Protein AF-A0A8J6BDH9-F1 (afdb_monomer_lite)

Structure (mmCIF, N/CA/C/O backbone):
data_AF-A0A8J6BDH9-F1
#
_entry.id   AF-A0A8J6BDH9-F1
#
loop_
_atom_site.group_PDB
_atom_site.id
_atom_site.type_symbol
_atom_site.label_atom_id
_atom_site.label_alt_id
_atom_site.label_comp_id
_atom_site.label_asym_id
_atom_site.label_entity_id
_atom_site.label_seq_id
_atom_site.pdbx_PDB_ins_code
_atom_site.Cartn_x
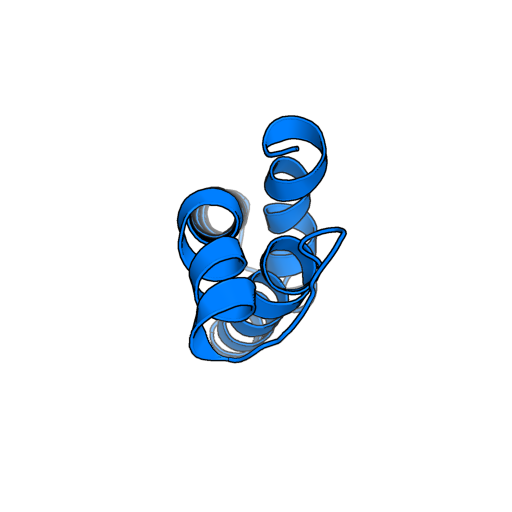_atom_site.Cartn_y
_atom_site.Cartn_z
_atom_site.occupancy
_atom_site.B_iso_or_equiv
_atom_site.auth_seq_id
_atom_site.auth_comp_id
_atom_site.auth_asym_id
_atom_site.auth_atom_id
_atom_site.pdbx_PDB_model_num
ATOM 1 N N . VAL A 1 1 ? -5.892 10.041 10.149 1.00 83.75 1 VAL A N 1
ATOM 2 C CA . VAL A 1 1 ? -5.227 8.748 9.852 1.00 83.75 1 VAL A CA 1
ATOM 3 C C . VAL A 1 1 ? -5.014 8.496 8.362 1.00 83.75 1 VAL A C 1
ATOM 5 O O . VAL A 1 1 ? -3.882 8.225 7.996 1.00 83.75 1 VAL A O 1
ATOM 8 N N . HIS A 1 2 ? -6.024 8.634 7.485 1.00 92.75 2 HIS A N 1
ATOM 9 C CA . HIS A 1 2 ? -5.884 8.280 6.058 1.00 92.75 2 HIS A CA 1
ATOM 10 C C . HIS A 1 2 ? -4.691 8.955 5.361 1.00 92.75 2 HIS A C 1
ATOM 12 O O . HIS A 1 2 ? -3.873 8.261 4.781 1.00 92.75 2 HIS A O 1
ATOM 18 N N . ILE A 1 3 ? -4.523 10.276 5.488 1.00 96.44 3 ILE A N 1
ATOM 19 C CA . ILE A 1 3 ? -3.401 10.987 4.846 1.00 96.44 3 ILE A CA 1
ATOM 20 C C . ILE A 1 3 ? -2.032 10.585 5.409 1.00 96.44 3 ILE A C 1
ATOM 22 O O . ILE A 1 3 ? -1.071 10.520 4.659 1.00 96.44 3 ILE A O 1
ATOM 26 N N . GLN A 1 4 ? -1.927 10.304 6.708 1.00 96.38 4 GLN A N 1
ATOM 27 C CA . GLN A 1 4 ? -0.646 9.957 7.339 1.00 96.38 4 GLN A CA 1
ATOM 28 C C . GLN A 1 4 ? -0.189 8.538 6.988 1.00 96.38 4 GLN A C 1
ATOM 30 O O . GLN A 1 4 ? 1.007 8.290 6.919 1.00 96.38 4 GLN A O 1
ATOM 35 N N . ASN A 1 5 ? -1.140 7.627 6.760 1.00 96.19 5 ASN A N 1
ATOM 36 C CA . ASN A 1 5 ? -0.845 6.219 6.523 1.00 96.19 5 ASN A CA 1
ATOM 37 C C . ASN A 1 5 ? -1.071 5.826 5.061 1.00 96.19 5 ASN A C 1
ATOM 39 O O . ASN A 1 5 ? -0.142 5.395 4.397 1.00 96.19 5 ASN A O 1
ATOM 43 N N . ALA A 1 6 ? -2.278 5.996 4.518 1.00 96.31 6 ALA A N 1
ATOM 44 C CA . ALA A 1 6 ? -2.634 5.470 3.196 1.00 96.31 6 ALA A CA 1
ATOM 45 C C . ALA A 1 6 ? -1.823 6.088 2.043 1.00 96.31 6 ALA A C 1
ATOM 47 O O . ALA A 1 6 ? -1.659 5.451 1.007 1.00 96.31 6 ALA A O 1
ATOM 48 N N . THR A 1 7 ? -1.264 7.289 2.223 1.00 97.69 7 THR A N 1
ATOM 49 C CA . THR A 1 7 ? -0.345 7.904 1.245 1.00 97.69 7 THR A CA 1
ATOM 50 C C . THR A 1 7 ? 0.969 7.130 1.099 1.00 97.69 7 THR A C 1
ATOM 52 O O . THR A 1 7 ? 1.583 7.173 0.037 1.00 97.69 7 THR A O 1
ATOM 55 N N . LEU A 1 8 ? 1.373 6.371 2.122 1.00 98.00 8 LEU A N 1
ATOM 56 C CA . LEU A 1 8 ? 2.580 5.540 2.126 1.00 98.00 8 LEU A CA 1
ATOM 57 C C . LEU A 1 8 ? 2.359 4.161 1.477 1.00 98.00 8 LEU A C 1
ATOM 59 O O . LEU A 1 8 ? 3.326 3.478 1.142 1.00 98.00 8 LEU A O 1
ATOM 63 N N . ALA A 1 9 ? 1.104 3.749 1.261 1.00 98.31 9 ALA A N 1
ATOM 64 C CA . ALA A 1 9 ? 0.759 2.422 0.743 1.00 98.31 9 ALA A CA 1
ATOM 65 C C . ALA A 1 9 ? 1.348 2.143 -0.646 1.00 98.31 9 ALA A C 1
ATOM 67 O O . ALA A 1 9 ? 1.711 1.006 -0.939 1.00 98.31 9 ALA A O 1
ATOM 68 N N . GLY A 1 10 ? 1.493 3.174 -1.484 1.00 98.31 10 GLY A N 1
ATOM 69 C CA . GLY A 1 10 ? 2.128 3.034 -2.794 1.00 98.31 10 GLY A CA 1
ATOM 70 C C . GLY A 1 10 ? 3.577 2.557 -2.696 1.00 98.31 10 GLY A C 1
ATO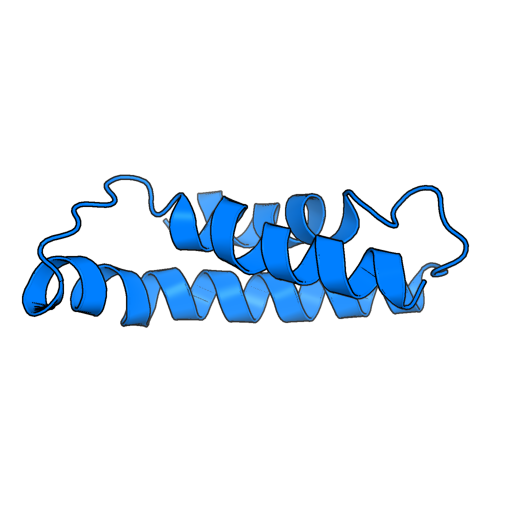M 71 O O . GLY A 1 10 ? 3.959 1.658 -3.435 1.00 98.31 10 GLY A O 1
ATOM 72 N N . GLY A 1 11 ? 4.347 3.082 -1.736 1.00 98.00 11 GLY A N 1
ATOM 73 C CA . GLY A 1 11 ? 5.730 2.659 -1.496 1.00 98.00 11 GLY A CA 1
ATOM 74 C C . GLY A 1 11 ? 5.835 1.200 -1.051 1.00 98.00 11 GLY A C 1
ATOM 75 O O . GLY A 1 11 ? 6.719 0.481 -1.503 1.00 98.00 11 GLY A O 1
ATOM 76 N N . VAL A 1 12 ? 4.892 0.736 -0.225 1.00 98.50 12 VAL A N 1
ATOM 77 C CA . VAL A 1 12 ? 4.806 -0.681 0.161 1.00 98.50 12 VAL A CA 1
ATOM 78 C C . VAL A 1 12 ? 4.464 -1.555 -1.052 1.00 98.50 12 VAL A C 1
ATOM 80 O O . VAL A 1 12 ? 5.098 -2.585 -1.260 1.00 98.50 12 VAL A O 1
ATOM 83 N N . ALA A 1 13 ? 3.494 -1.136 -1.871 1.00 98.38 13 ALA A N 1
ATOM 84 C CA . ALA A 1 13 ? 3.009 -1.917 -3.007 1.00 98.38 13 ALA A CA 1
ATOM 85 C C . ALA A 1 13 ? 4.006 -2.029 -4.168 1.00 98.38 13 ALA A C 1
ATOM 87 O O . ALA A 1 13 ? 3.977 -3.021 -4.882 1.00 98.38 13 ALA A O 1
ATOM 88 N N . VAL A 1 14 ? 4.898 -1.0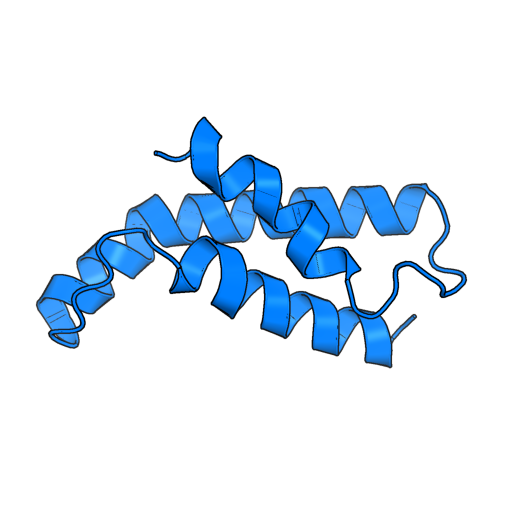59 -4.371 1.00 97.94 14 VAL A N 1
ATOM 89 C CA . VAL A 1 14 ? 5.952 -1.187 -5.396 1.00 97.94 14 VAL A CA 1
ATOM 90 C C . VAL A 1 14 ? 7.189 -1.928 -4.891 1.00 97.94 14 VAL A C 1
ATOM 92 O O . VAL A 1 14 ? 8.056 -2.244 -5.694 1.00 97.94 14 VAL A O 1
ATOM 95 N N . GLY A 1 15 ? 7.292 -2.226 -3.591 1.00 97.62 15 GLY A N 1
ATOM 96 C CA . GLY A 1 15 ? 8.536 -2.692 -2.967 1.00 97.62 15 GLY A CA 1
ATOM 97 C C . GLY A 1 15 ? 9.181 -3.915 -3.631 1.00 97.62 15 GLY A C 1
ATOM 98 O O . GLY A 1 15 ? 10.402 -3.976 -3.709 1.00 97.62 15 GLY A O 1
ATOM 99 N N . THR A 1 16 ? 8.386 -4.861 -4.138 1.00 97.38 16 THR A N 1
ATOM 100 C CA . THR A 1 16 ? 8.888 -6.084 -4.795 1.00 97.38 16 THR A CA 1
ATOM 101 C C . THR A 1 16 ? 9.296 -5.876 -6.254 1.00 97.38 16 THR A C 1
ATOM 103 O O . THR A 1 16 ? 10.109 -6.639 -6.753 1.00 97.38 16 THR A O 1
ATOM 106 N N . CYS A 1 17 ? 8.729 -4.886 -6.944 1.00 96.69 17 CYS A N 1
ATOM 107 C CA . CYS A 1 17 ? 8.932 -4.672 -8.381 1.00 96.69 17 CYS A CA 1
ATOM 108 C C . CYS A 1 17 ? 9.590 -3.322 -8.704 1.00 96.69 17 CYS A C 1
ATOM 110 O O . CYS A 1 17 ? 9.605 -2.904 -9.860 1.00 96.69 17 CYS A O 1
ATOM 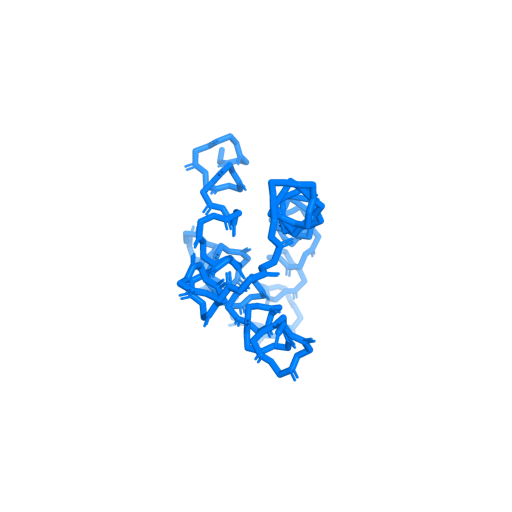112 N N . ALA A 1 18 ? 10.084 -2.601 -7.696 1.00 96.50 18 ALA A N 1
ATOM 113 C CA . ALA A 1 18 ? 10.632 -1.256 -7.861 1.00 96.50 18 ALA A CA 1
ATOM 114 C C . ALA A 1 18 ? 11.935 -1.238 -8.677 1.00 96.50 18 ALA A C 1
ATOM 116 O O . ALA A 1 18 ? 12.218 -0.246 -9.344 1.00 96.50 18 ALA A O 1
ATOM 117 N N . ASP A 1 19 ? 12.717 -2.316 -8.625 1.00 95.81 19 ASP A N 1
ATOM 118 C CA . ASP A 1 19 ? 13.939 -2.534 -9.405 1.00 95.81 19 ASP A CA 1
ATOM 119 C C . ASP A 1 19 ? 13.682 -3.236 -10.753 1.00 95.81 19 ASP A C 1
ATOM 121 O O . ASP A 1 19 ? 14.599 -3.382 -11.562 1.00 95.81 19 ASP A O 1
ATOM 125 N N . MET A 1 20 ? 12.435 -3.635 -11.020 1.00 96.56 20 MET A N 1
ATOM 126 C CA . MET A 1 20 ? 12.009 -4.290 -12.259 1.00 96.56 20 MET A CA 1
ATOM 127 C C . MET A 1 20 ? 11.535 -3.270 -13.307 1.00 96.56 20 MET A C 1
ATOM 129 O O . MET A 1 20 ? 11.284 -2.097 -13.015 1.00 96.56 20 MET A O 1
ATOM 133 N N . ASN A 1 21 ? 11.375 -3.704 -14.561 1.00 94.88 21 ASN A N 1
ATOM 134 C CA . ASN A 1 21 ? 11.026 -2.819 -15.678 1.00 94.88 21 ASN A CA 1
ATOM 135 C C . ASN A 1 21 ? 9.513 -2.519 -15.777 1.00 94.88 21 ASN A C 1
ATOM 137 O O . ASN A 1 21 ? 8.896 -2.695 -16.826 1.00 94.88 21 ASN A O 1
ATOM 141 N N . ILE A 1 22 ? 8.910 -2.020 -14.694 1.00 96.25 22 ILE A N 1
ATOM 142 C CA . ILE A 1 22 ? 7.476 -1.668 -14.635 1.00 96.25 22 ILE A CA 1
ATOM 143 C C . ILE A 1 22 ? 7.137 -0.328 -15.312 1.00 96.25 22 ILE A C 1
ATOM 145 O O . ILE A 1 22 ? 5.971 -0.020 -15.573 1.00 96.25 22 ILE A O 1
ATOM 149 N N . GLY A 1 23 ? 8.157 0.494 -15.575 1.00 96.88 23 GLY A N 1
ATOM 150 C CA . GLY A 1 23 ? 8.029 1.843 -16.120 1.00 96.88 23 GLY A CA 1
ATOM 151 C C . GLY A 1 23 ? 7.281 2.840 -15.207 1.00 96.88 23 GLY A C 1
ATOM 152 O O . GLY A 1 23 ? 6.604 2.462 -14.247 1.00 96.88 23 GLY A O 1
ATOM 153 N N . PRO A 1 24 ? 7.348 4.152 -15.504 1.00 96.75 24 PRO A N 1
ATOM 154 C CA . PRO A 1 24 ? 6.725 5.177 -14.659 1.00 96.75 24 PRO A CA 1
ATOM 155 C C . PRO A 1 24 ? 5.197 5.061 -14.580 1.00 96.75 24 PRO A C 1
ATOM 157 O O . PRO A 1 24 ? 4.605 5.268 -13.524 1.00 96.75 24 PRO A O 1
ATOM 160 N N . PHE A 1 25 ? 4.545 4.711 -15.693 1.00 97.31 25 PHE A N 1
ATOM 161 C CA . PHE A 1 25 ? 3.088 4.581 -15.743 1.00 97.31 25 PHE A CA 1
ATOM 162 C C . PHE A 1 25 ? 2.586 3.376 -14.936 1.00 97.31 25 PHE A C 1
ATOM 164 O O . PHE A 1 25 ? 1.613 3.509 -14.195 1.00 97.31 25 PHE A O 1
ATOM 171 N N . GLY A 1 26 ? 3.287 2.236 -15.003 1.00 96.81 26 GLY A N 1
ATOM 172 C CA . GLY A 1 26 ? 2.988 1.069 -14.172 1.00 96.81 26 GLY A CA 1
ATOM 173 C C . GLY A 1 26 ? 3.127 1.386 -12.682 1.00 96.81 26 GLY A C 1
ATOM 174 O O . GLY A 1 26 ? 2.203 1.127 -11.911 1.00 96.81 26 GLY A O 1
ATOM 175 N N . ALA A 1 27 ? 4.216 2.056 -12.289 1.00 97.81 27 ALA A N 1
ATOM 176 C CA . ALA A 1 27 ? 4.425 2.499 -10.909 1.00 97.81 27 ALA A CA 1
ATOM 177 C C . ALA A 1 27 ? 3.308 3.437 -10.405 1.00 97.81 27 ALA A C 1
ATOM 179 O O . ALA A 1 27 ? 2.814 3.268 -9.288 1.00 97.81 27 ALA A O 1
ATOM 180 N N . MET A 1 28 ? 2.857 4.390 -11.234 1.00 98.31 28 MET A N 1
ATOM 181 C CA . MET A 1 28 ? 1.735 5.274 -10.888 1.00 98.31 28 MET A CA 1
ATOM 182 C C . MET A 1 28 ? 0.426 4.503 -10.686 1.00 98.31 28 MET A C 1
ATOM 184 O O . MET A 1 28 ? -0.298 4.787 -9.732 1.00 98.31 28 MET A O 1
ATOM 188 N N . ILE A 1 29 ? 0.124 3.520 -11.542 1.00 98.06 29 ILE A N 1
ATOM 189 C CA . ILE A 1 29 ? -1.083 2.690 -11.405 1.00 98.06 29 ILE A CA 1
ATOM 190 C C . ILE A 1 29 ? -1.036 1.876 -10.109 1.00 98.06 29 ILE A C 1
ATOM 192 O O . ILE A 1 29 ? -2.015 1.877 -9.359 1.00 98.06 29 ILE A O 1
ATOM 196 N N . ILE A 1 30 ? 0.092 1.220 -9.812 1.00 98.12 30 ILE A N 1
ATOM 197 C CA . ILE A 1 30 ? 0.259 0.430 -8.581 1.00 98.12 30 ILE A CA 1
ATOM 198 C C . ILE A 1 30 ? 0.041 1.320 -7.353 1.00 98.12 30 ILE A C 1
ATOM 200 O O . ILE A 1 30 ? -0.753 0.977 -6.474 1.00 98.12 30 ILE A O 1
ATOM 204 N N . GLY A 1 31 ? 0.679 2.494 -7.317 1.00 98.25 31 GLY A N 1
ATOM 205 C CA . GLY A 1 31 ? 0.526 3.452 -6.224 1.00 98.25 31 GLY A CA 1
ATOM 206 C C . GLY A 1 31 ? -0.909 3.963 -6.060 1.00 98.25 31 GLY A C 1
ATOM 207 O O . GLY A 1 31 ? -1.423 4.006 -4.940 1.00 98.25 31 GLY A O 1
ATOM 208 N N . PHE A 1 32 ? -1.581 4.296 -7.165 1.00 98.50 32 PHE A N 1
ATOM 209 C CA . PHE A 1 32 ? -2.972 4.755 -7.166 1.00 98.50 32 PHE A CA 1
ATOM 210 C C . PHE A 1 32 ? -3.925 3.697 -6.590 1.00 98.50 32 PHE A C 1
ATOM 212 O O . PHE A 1 32 ? -4.715 3.993 -5.689 1.00 98.50 32 PHE A O 1
ATOM 219 N N . LEU A 1 33 ? -3.814 2.448 -7.054 1.00 98.44 33 LEU A N 1
ATOM 220 C CA . LEU A 1 33 ? -4.639 1.343 -6.564 1.00 98.44 33 LEU A CA 1
ATOM 221 C C . LEU A 1 33 ? -4.349 1.023 -5.091 1.00 98.44 33 LEU A C 1
ATOM 223 O O . LEU A 1 33 ? -5.286 0.845 -4.310 1.00 98.44 33 LEU A O 1
ATOM 227 N N . ALA A 1 34 ? -3.076 1.009 -4.685 1.00 98.38 34 ALA A N 1
ATOM 228 C CA . ALA A 1 34 ? -2.683 0.758 -3.300 1.00 98.38 34 ALA A CA 1
ATOM 229 C C . ALA A 1 34 ? -3.223 1.832 -2.342 1.00 98.38 34 ALA A C 1
ATOM 231 O O . ALA A 1 34 ? -3.712 1.507 -1.259 1.00 98.38 34 ALA A O 1
ATOM 232 N N . GLY A 1 35 ? -3.206 3.105 -2.753 1.00 98.31 35 GLY A N 1
ATOM 233 C CA . GLY A 1 35 ? -3.787 4.209 -1.986 1.00 98.31 35 GLY A CA 1
ATOM 234 C C . GLY A 1 35 ? -5.302 4.071 -1.793 1.00 98.31 35 GLY A C 1
ATOM 235 O O . GLY A 1 35 ? -5.801 4.268 -0.678 1.00 98.31 35 GLY A O 1
ATOM 236 N N . ILE A 1 36 ? -6.036 3.676 -2.843 1.00 98.50 36 ILE A N 1
ATOM 237 C CA . ILE A 1 36 ? -7.480 3.392 -2.759 1.00 98.50 36 ILE A CA 1
ATOM 238 C C . ILE A 1 36 ? -7.737 2.236 -1.790 1.00 98.50 36 ILE A C 1
ATOM 240 O O . ILE A 1 36 ? -8.525 2.384 -0.855 1.00 98.50 36 ILE A O 1
ATOM 244 N N . ILE A 1 37 ? -7.047 1.108 -1.976 1.00 98.31 37 ILE A N 1
ATOM 245 C CA . ILE A 1 37 ? -7.226 -0.100 -1.161 1.00 98.31 37 ILE A CA 1
ATOM 246 C C . ILE A 1 37 ? -6.907 0.181 0.307 1.00 98.31 37 ILE A C 1
ATOM 248 O O . ILE A 1 37 ? -7.703 -0.163 1.180 1.00 98.31 37 ILE A O 1
ATOM 252 N N . SER A 1 38 ? -5.805 0.876 0.590 1.00 98.38 38 SER A N 1
AT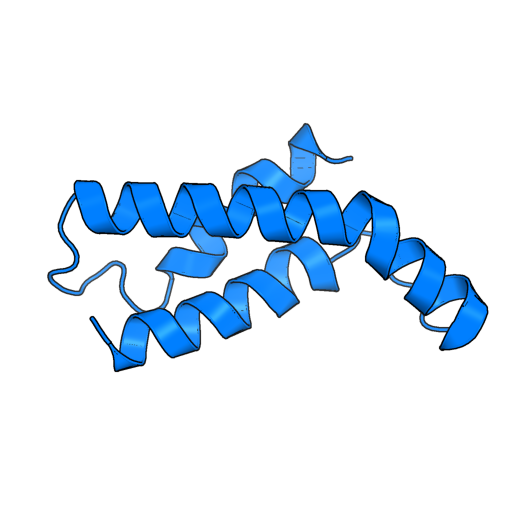OM 253 C CA . SER A 1 38 ? -5.438 1.253 1.953 1.00 98.38 38 SER A CA 1
ATOM 254 C C . SER A 1 38 ? -6.493 2.164 2.586 1.00 98.38 38 SER A C 1
ATOM 256 O O . SER A 1 38 ? -6.957 1.905 3.698 1.00 98.38 38 SER A O 1
ATOM 258 N N . THR A 1 39 ? -6.961 3.189 1.864 1.00 98.50 39 THR A N 1
ATOM 259 C CA . THR A 1 39 ? -7.980 4.128 2.365 1.00 98.50 39 THR A CA 1
ATOM 260 C C . THR A 1 39 ? -9.305 3.427 2.673 1.00 98.50 39 THR A C 1
ATOM 262 O O . THR A 1 39 ? -9.882 3.651 3.743 1.00 98.50 39 THR A O 1
ATOM 265 N N . LEU A 1 40 ? -9.767 2.545 1.778 1.00 98.31 40 LEU A N 1
ATOM 266 C CA . LEU A 1 40 ? -10.957 1.720 1.997 1.00 98.31 40 LEU A CA 1
ATOM 267 C C . LEU A 1 40 ? -10.758 0.746 3.163 1.00 98.31 40 LEU A C 1
ATOM 269 O O . LEU A 1 40 ? -11.666 0.585 3.977 1.00 98.31 40 LEU A O 1
ATOM 273 N N . GLY A 1 41 ? -9.569 0.158 3.302 1.00 97.94 41 GLY A N 1
ATOM 274 C CA . GLY A 1 41 ? -9.218 -0.705 4.425 1.00 97.94 41 GLY A CA 1
ATOM 275 C C . GLY A 1 41 ? -9.343 0.014 5.769 1.00 97.94 41 GLY A C 1
ATOM 276 O O . GLY A 1 41 ? -10.034 -0.463 6.669 1.00 97.94 41 GLY A O 1
ATOM 277 N N . PHE A 1 42 ? -8.790 1.225 5.877 1.00 97.94 42 PHE A N 1
ATOM 278 C CA . PHE A 1 42 ? -8.942 2.050 7.079 1.00 97.94 42 PHE A CA 1
ATOM 279 C C . PHE A 1 42 ? -10.406 2.406 7.371 1.00 97.94 42 PHE A C 1
ATOM 281 O O . PHE A 1 42 ? -10.806 2.446 8.533 1.00 97.94 42 PHE A O 1
ATOM 288 N N . LYS A 1 43 ? -11.209 2.693 6.338 1.00 97.75 43 LYS A N 1
ATOM 289 C CA . LYS A 1 43 ? -12.607 3.113 6.514 1.00 97.75 43 LYS A CA 1
ATOM 290 C C . LYS A 1 43 ? -13.540 1.951 6.859 1.00 97.75 43 LYS A C 1
ATOM 292 O O . LYS A 1 43 ? -14.451 2.139 7.663 1.00 97.75 43 LYS A O 1
ATOM 297 N N . PHE A 1 44 ? -13.342 0.791 6.238 1.00 97.56 44 PHE A N 1
ATOM 298 C CA . PHE A 1 44 ? -14.297 -0.317 6.267 1.00 97.56 44 PHE A CA 1
ATOM 299 C C . PHE A 1 44 ? -13.731 -1.593 6.892 1.00 97.56 44 PHE A C 1
ATOM 301 O O . PHE A 1 44 ? -14.416 -2.211 7.701 1.00 97.56 44 PHE A O 1
ATOM 308 N N . LEU A 1 45 ? -12.493 -1.990 6.583 1.00 96.81 45 LEU A N 1
ATOM 309 C CA . LEU A 1 45 ? -11.941 -3.255 7.084 1.00 96.81 45 LEU A CA 1
ATOM 310 C C . LEU A 1 45 ? -11.528 -3.173 8.552 1.00 96.81 45 LEU A C 1
ATOM 312 O O . LEU A 1 45 ? -11.892 -4.062 9.315 1.00 96.81 45 LEU A O 1
ATOM 316 N N . THR A 1 46 ? -10.867 -2.096 8.987 1.00 97.19 46 THR A N 1
ATOM 317 C CA . THR A 1 46 ? -10.512 -1.903 10.406 1.00 97.19 46 THR A CA 1
ATOM 318 C C . THR A 1 46 ? -11.709 -2.063 11.356 1.00 97.19 46 THR A C 1
ATOM 320 O O . THR A 1 46 ? -11.608 -2.862 12.289 1.00 97.19 46 THR A O 1
ATOM 323 N N . PRO A 1 47 ? -12.867 -1.394 11.155 1.00 97.12 47 PRO A N 1
ATOM 324 C CA . PRO A 1 47 ? -14.009 -1.582 12.049 1.00 97.12 47 PRO A CA 1
ATOM 325 C C . PRO A 1 47 ? -14.634 -2.981 11.945 1.00 97.12 47 PRO A C 1
ATOM 327 O O . PRO A 1 47 ? -15.118 -3.506 12.951 1.00 97.12 47 PRO A O 1
ATOM 330 N N . ILE A 1 48 ? -14.606 -3.624 10.772 1.00 97.94 48 ILE A N 1
ATOM 331 C CA . ILE A 1 48 ? -15.068 -5.014 10.620 1.00 97.94 48 ILE A CA 1
ATOM 332 C C . ILE A 1 48 ? -14.159 -5.960 11.411 1.00 97.94 48 ILE A C 1
ATOM 334 O O . ILE A 1 48 ? -14.653 -6.803 12.154 1.00 97.94 48 ILE A O 1
ATOM 338 N N . PHE A 1 49 ? -12.843 -5.800 11.311 1.00 97.38 49 PHE A N 1
ATOM 339 C CA . PHE A 1 49 ? -11.871 -6.633 12.016 1.00 97.38 49 PHE A CA 1
ATOM 340 C C . PHE A 1 49 ? -11.997 -6.470 13.531 1.00 97.38 49 PHE A C 1
ATOM 342 O O . PHE A 1 49 ? -12.068 -7.470 14.246 1.00 97.38 49 PHE A O 1
ATOM 349 N N . ALA A 1 50 ? -12.148 -5.235 14.011 1.00 97.38 50 ALA A N 1
ATOM 350 C CA . ALA A 1 50 ? -12.340 -4.963 15.430 1.00 97.38 50 ALA A CA 1
ATOM 351 C C . ALA A 1 50 ? -13.659 -5.550 15.968 1.00 97.38 50 ALA A C 1
ATOM 353 O O . ALA A 1 50 ? -13.673 -6.153 17.041 1.00 97.38 50 ALA A O 1
ATOM 354 N N . SER A 1 51 ? -14.766 -5.408 15.228 1.00 97.62 51 SER A N 1
ATOM 355 C CA . SER A 1 51 ? -16.103 -5.799 15.707 1.00 97.62 51 SER A CA 1
ATOM 356 C C . SER A 1 51 ? -16.459 -7.270 15.476 1.00 97.62 51 SER A C 1
ATOM 358 O O . SER A 1 51 ? -17.115 -7.880 16.319 1.00 97.62 51 SER A O 1
ATOM 360 N N . LYS A 1 52 ? -16.058 -7.850 14.339 1.00 97.81 52 LYS A N 1
ATOM 361 C CA . LYS A 1 52 ? -16.432 -9.214 13.928 1.00 97.81 52 LYS A CA 1
ATOM 362 C C . LYS A 1 52 ? -15.338 -10.232 14.202 1.00 97.81 52 LYS A C 1
ATOM 364 O O . LYS A 1 52 ? -15.647 -11.336 14.634 1.00 97.81 52 LYS A O 1
ATOM 369 N N . LEU A 1 53 ? -14.082 -9.863 13.962 1.00 97.31 53 LEU A N 1
ATOM 370 C CA . LEU A 1 53 ? -12.939 -10.769 14.120 1.00 97.31 53 LEU A CA 1
ATOM 371 C C . LEU A 1 53 ? -12.217 -10.582 15.459 1.00 97.31 53 LEU A C 1
ATOM 373 O O . LEU A 1 53 ? -11.341 -11.372 15.790 1.00 97.31 53 LEU A O 1
ATOM 377 N N . ARG A 1 54 ? -12.595 -9.556 16.237 1.00 97.19 54 ARG A N 1
ATOM 378 C CA . ARG A 1 54 ? -11.945 -9.165 17.499 1.00 97.19 54 ARG A CA 1
ATOM 379 C C . ARG A 1 54 ? -10.441 -8.899 17.344 1.00 97.19 54 ARG A C 1
ATOM 381 O O . ARG A 1 54 ? -9.685 -9.048 18.299 1.00 97.19 54 ARG A O 1
ATOM 388 N N . VAL A 1 55 ? -10.015 -8.466 16.157 1.00 97.81 55 VAL A N 1
ATOM 389 C CA . VAL A 1 55 ? -8.629 -8.082 15.867 1.00 97.81 55 VAL A CA 1
ATOM 390 C C . VAL A 1 55 ? -8.491 -6.575 16.047 1.00 97.81 55 VAL A C 1
ATOM 392 O O . VAL A 1 55 ? -9.096 -5.796 15.312 1.00 97.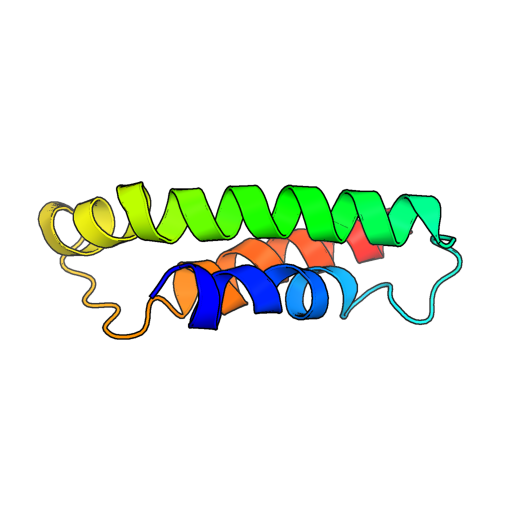81 55 VAL A O 1
ATOM 395 N N . GLN A 1 56 ? -7.700 -6.170 17.038 1.00 97.56 56 GLN A N 1
ATOM 396 C CA . GLN A 1 56 ? -7.428 -4.765 17.332 1.00 97.56 56 GLN A CA 1
ATOM 397 C C . GLN A 1 56 ? -6.164 -4.320 16.596 1.00 97.56 56 GLN A C 1
ATOM 399 O O . GLN A 1 56 ? -5.050 -4.615 17.021 1.00 97.56 56 GLN A O 1
ATOM 404 N N . ASP A 1 57 ? -6.349 -3.616 15.483 1.00 96.88 57 ASP A N 1
ATOM 405 C CA . ASP A 1 57 ? -5.258 -3.029 14.705 1.00 96.88 57 ASP A CA 1
ATOM 406 C C . ASP A 1 57 ? -5.212 -1.511 14.925 1.00 96.88 57 ASP A C 1
ATOM 408 O O . ASP A 1 57 ? -5.808 -0.734 14.177 1.00 96.88 57 ASP A O 1
ATOM 412 N N . THR A 1 58 ? -4.523 -1.095 15.991 1.00 95.44 58 THR A N 1
ATOM 413 C CA . THR A 1 58 ? -4.470 0.297 16.470 1.00 95.44 58 THR A CA 1
ATOM 414 C C . THR A 1 58 ? -3.982 1.283 15.408 1.00 95.44 58 THR A C 1
ATOM 416 O O . THR A 1 58 ? -4.532 2.375 15.277 1.00 95.44 58 THR A O 1
ATOM 419 N N . CYS A 1 59 ? -2.955 0.904 14.643 1.00 95.25 59 CYS A N 1
ATOM 420 C CA . CYS A 1 59 ? -2.355 1.766 13.621 1.00 95.25 59 CYS A CA 1
ATOM 421 C C . CYS A 1 59 ? -2.875 1.463 12.206 1.00 95.25 59 CYS A C 1
ATOM 423 O O . CYS A 1 59 ? -2.529 2.179 11.265 1.00 95.25 59 CYS A O 1
ATOM 425 N N . GLY A 1 60 ? -3.703 0.428 12.040 1.00 96.81 60 GLY A N 1
ATOM 426 C CA . GLY A 1 60 ? -4.147 -0.057 10.736 1.00 96.81 60 GLY A CA 1
ATOM 427 C C . GLY A 1 60 ? -2.995 -0.601 9.891 1.00 96.81 60 GLY A C 1
ATOM 428 O O . GLY A 1 60 ? -2.981 -0.381 8.677 1.00 96.81 60 GLY A O 1
ATOM 429 N N . VAL A 1 61 ? -2.013 -1.273 10.510 1.00 98.06 61 VAL A N 1
ATOM 430 C CA . VAL A 1 61 ? -0.860 -1.844 9.791 1.00 98.06 61 VAL A CA 1
ATOM 431 C C . VAL A 1 61 ? -1.294 -2.891 8.770 1.00 98.06 61 VAL A C 1
ATOM 433 O O . VAL A 1 61 ? -0.627 -3.055 7.752 1.00 98.06 61 VAL A O 1
ATOM 436 N N . HIS A 1 62 ? -2.448 -3.534 8.956 1.00 98.06 62 HIS A N 1
ATOM 437 C CA . HIS A 1 62 ? -3.042 -4.389 7.936 1.00 98.06 62 HIS A CA 1
ATOM 438 C C . HIS A 1 62 ? -3.354 -3.615 6.646 1.00 98.06 62 HIS A C 1
ATOM 440 O O . HIS A 1 62 ? -3.081 -4.102 5.553 1.00 98.06 62 HIS A O 1
ATOM 446 N N . ASN A 1 63 ? -3.870 -2.389 6.755 1.00 98.12 63 ASN A N 1
ATOM 447 C CA . ASN A 1 63 ? -4.266 -1.587 5.597 1.00 98.12 63 ASN A CA 1
ATOM 448 C C . ASN A 1 63 ? -3.083 -0.888 4.922 1.00 98.12 63 ASN A C 1
ATOM 450 O O . ASN A 1 63 ? -3.162 -0.580 3.736 1.00 98.12 63 ASN A O 1
ATOM 454 N N . LEU A 1 64 ? -2.021 -0.577 5.670 1.00 97.69 64 LEU A N 1
ATOM 455 C CA . LEU A 1 64 ? -0.821 0.071 5.133 1.00 97.69 64 LEU A CA 1
ATOM 456 C C . LEU A 1 64 ? 0.230 -0.943 4.660 1.00 97.69 64 LEU A C 1
ATOM 458 O O . LEU A 1 64 ? 0.773 -0.806 3.571 1.00 97.69 64 LEU A O 1
ATOM 462 N N . HIS A 1 65 ? 0.523 -1.961 5.462 1.00 98.19 65 HIS A N 1
ATOM 463 C CA . HIS A 1 65 ? 1.578 -2.930 5.166 1.00 98.19 65 HIS A CA 1
ATOM 464 C C . HIS A 1 65 ? 1.019 -4.238 4.606 1.00 98.19 65 HIS A C 1
ATOM 466 O O . HIS A 1 65 ? 1.542 -4.751 3.624 1.00 98.19 65 HIS A O 1
ATOM 472 N N . GLY A 1 66 ? -0.055 -4.765 5.200 1.00 98.19 66 GLY A N 1
ATOM 473 C CA . GLY A 1 66 ? -0.620 -6.069 4.837 1.00 98.19 66 GLY A CA 1
ATOM 474 C C . GLY A 1 66 ? -1.187 -6.115 3.416 1.00 98.19 66 GLY A C 1
ATOM 475 O O . GLY A 1 66 ? -0.635 -6.792 2.552 1.00 98.19 66 GLY A O 1
ATOM 476 N N . LEU A 1 67 ? -2.282 -5.391 3.160 1.00 98.12 67 LEU A N 1
ATOM 477 C CA . LEU A 1 67 ? -2.942 -5.387 1.848 1.00 98.12 67 LEU A CA 1
ATOM 478 C C . LEU A 1 67 ? -2.018 -4.861 0.738 1.00 98.12 67 LEU A C 1
ATOM 480 O O . LEU A 1 67 ? -1.886 -5.551 -0.274 1.00 98.12 67 LEU A O 1
ATOM 484 N N . PRO A 1 68 ? -1.318 -3.720 0.908 1.00 98.38 68 PRO A N 1
ATOM 485 C CA . PRO A 1 68 ? -0.390 -3.245 -0.113 1.00 98.38 68 PRO A CA 1
ATOM 486 C C . PRO A 1 68 ? 0.809 -4.183 -0.311 1.00 98.38 68 PRO A C 1
ATOM 488 O O . PRO A 1 68 ? 1.259 -4.345 -1.437 1.00 98.38 68 PRO A O 1
ATOM 491 N N . GLY A 1 69 ? 1.291 -4.864 0.735 1.00 98.31 69 GLY A N 1
ATOM 492 C CA . GLY A 1 69 ? 2.365 -5.855 0.617 1.00 98.31 69 GLY A CA 1
ATOM 493 C C . GLY A 1 69 ? 1.957 -7.086 -0.197 1.00 98.31 69 GLY A C 1
ATOM 494 O O . GLY A 1 69 ? 2.723 -7.543 -1.042 1.00 98.31 69 GLY A O 1
ATOM 495 N N . ILE A 1 70 ? 0.726 -7.581 -0.016 1.00 98.38 70 ILE A N 1
ATOM 496 C CA . ILE A 1 70 ? 0.169 -8.658 -0.855 1.00 98.38 70 ILE A CA 1
ATOM 497 C C . ILE A 1 70 ? 0.074 -8.199 -2.314 1.00 98.38 70 ILE A C 1
ATOM 499 O O . ILE A 1 70 ? 0.466 -8.939 -3.216 1.00 98.38 70 ILE A O 1
ATOM 503 N N . MET A 1 71 ? -0.400 -6.971 -2.554 1.00 97.75 71 MET A N 1
ATOM 504 C CA . MET A 1 71 ? -0.422 -6.400 -3.903 1.00 97.75 71 MET A CA 1
ATOM 505 C C . MET A 1 71 ? 0.977 -6.323 -4.515 1.00 97.75 71 MET A C 1
ATOM 507 O O . MET A 1 71 ? 1.127 -6.660 -5.684 1.00 97.75 71 MET A O 1
ATOM 511 N N . GLY A 1 72 ? 1.988 -5.919 -3.742 1.00 97.81 72 GLY A N 1
ATOM 512 C CA . GLY A 1 72 ? 3.370 -5.851 -4.215 1.00 97.81 72 GLY A CA 1
ATOM 513 C C . GLY A 1 72 ? 3.951 -7.210 -4.579 1.00 97.81 72 GLY A C 1
ATOM 514 O O . GLY A 1 72 ? 4.579 -7.337 -5.626 1.00 97.81 72 GLY A O 1
ATOM 515 N N . GLY A 1 73 ? 3.646 -8.254 -3.804 1.00 97.88 73 GLY A N 1
ATOM 516 C CA . GLY A 1 73 ? 4.009 -9.625 -4.166 1.00 97.88 73 GLY A CA 1
ATOM 517 C C . GLY A 1 73 ? 3.402 -10.065 -5.504 1.00 97.88 73 GLY A C 1
ATOM 518 O O . GLY A 1 73 ? 4.093 -10.657 -6.327 1.00 97.88 73 GLY A O 1
ATOM 519 N N . ILE A 1 74 ? 2.131 -9.728 -5.759 1.00 97.69 74 ILE A N 1
ATOM 520 C CA . ILE A 1 74 ? 1.469 -10.016 -7.043 1.00 97.69 74 ILE A CA 1
ATOM 521 C C . ILE A 1 74 ? 2.080 -9.179 -8.171 1.00 97.69 74 ILE A C 1
ATOM 523 O O . ILE A 1 74 ? 2.346 -9.713 -9.244 1.00 97.69 74 ILE A O 1
ATOM 527 N N . ALA A 1 75 ? 2.331 -7.890 -7.934 1.00 96.38 75 ALA A N 1
ATOM 528 C CA . ALA A 1 75 ? 2.971 -7.015 -8.909 1.00 96.38 75 ALA A CA 1
ATOM 529 C C . ALA A 1 75 ? 4.351 -7.551 -9.310 1.00 96.38 75 ALA A C 1
ATOM 531 O O . ALA A 1 75 ? 4.632 -7.622 -10.495 1.00 96.38 75 ALA A O 1
ATOM 532 N N . GLY A 1 76 ? 5.156 -8.026 -8.356 1.00 97.19 76 GLY A N 1
ATOM 533 C CA . GLY A 1 76 ? 6.452 -8.655 -8.626 1.00 97.19 76 GLY A CA 1
ATOM 534 C C . GLY A 1 76 ? 6.391 -9.963 -9.420 1.00 97.19 76 GLY A C 1
ATOM 535 O O . GLY A 1 76 ? 7.348 -10.285 -10.109 1.00 97.19 76 GLY A O 1
ATOM 536 N N . ILE A 1 77 ? 5.286 -10.716 -9.363 1.00 97.06 77 ILE A N 1
ATOM 537 C CA . ILE A 1 77 ? 5.090 -11.906 -10.216 1.00 97.06 77 ILE A CA 1
ATOM 538 C C . ILE A 1 77 ? 4.810 -11.505 -11.672 1.00 97.06 77 ILE A C 1
ATOM 540 O O . ILE A 1 77 ? 5.139 -12.252 -12.591 1.00 97.06 77 ILE A O 1
ATOM 544 N N . VAL A 1 78 ? 4.148 -10.365 -11.876 1.00 93.44 78 VAL A N 1
ATOM 545 C CA . VAL A 1 78 ? 3.691 -9.894 -13.195 1.00 93.44 78 VAL A CA 1
ATOM 546 C C . VAL A 1 78 ? 4.718 -8.984 -13.884 1.00 93.44 78 VAL A C 1
ATOM 548 O O . VAL A 1 78 ? 4.691 -8.882 -15.110 1.00 93.44 78 VAL A O 1
ATOM 551 N N . ALA A 1 79 ? 5.551 -8.300 -13.098 1.00 87.00 79 ALA A N 1
ATOM 552 C CA . ALA A 1 79 ? 6.501 -7.266 -13.512 1.00 87.00 79 ALA A CA 1
ATOM 553 C C . ALA A 1 79 ? 7.701 -7.773 -14.326 1.00 87.00 79 ALA A C 1
ATOM 555 O O . ALA A 1 79 ? 8.099 -8.948 -14.171 1.00 87.00 79 ALA A O 1
#

Organism: Eleutherodactylus coqui (NCBI:txid57060)

pLDDT: mean 97.1, std 2.19, range [83.75, 98.5]

Foldseek 3Di:
DLVVALQQLLVLLQVLCVVPPCDPVSSVVLSVVLSVQLNCCVVPVQVCCCPPVVDHDPPSCCSRNVPSNVNNVVVNVVD

Secondary structure (DSSP, 8-state):
-HHHHGGGHHHHHHTTTTTSS-HHHHHHHHHHHHHHHHHHIIIIIHHHIIIII----TT-HIIIIIHHHHHHHHHHHH-

InterPro domains:
  IPR002229 Blood group Rhesus C/E/D polypeptide [PR00342] (5-18)
  IPR002229 Blood group Rhesus C/E/D polypeptide [PR00342] (28-46)
  IPR002229 Blood group Rhesus C/E/D polypeptide [PR00342] (66-79)
  IPR024041 Ammonium transporter AmtB-like domain [PF00909] (1-78)
  IPR029020 Ammonium/urea transporter [G3DSA:1.10.3430.10] (1-79)

Radius of gyration: 12.94 Å; chains: 1; bounding box: 30×23×34 Å

Sequence (79 aa):
VHIQNATLAGGVAVGTCADMNIGPFGAMIIGFLAGIISTLGFKFLTPIFASKLRVQDTCGVHNLHGLPGIMGGIAGIVA